Protein AF-A0A9E3RC37-F1 (afdb_monomer)

pLDDT: mean 95.85, std 5.51, range [49.28, 98.44]

Sequence (152 aa):
MSRTPFRRWATAGATLAVIDALWATVLQLLYDRPVLAVWNGVASTAFGAGMLGAGMRGTAIGLAMHVTVAAWWSAVWVFVEGRTPALQRWTATLAGAYRTGAVCGPLIWVAMSCVVVPLMTGRPPAITDRWFIQLAGHALFVGPPIVVGARR

Mean predicted aligned error: 2.97 Å

Structure (mmCIF, N/CA/C/O backbone):
data_AF-A0A9E3RC37-F1
#
_entry.id   AF-A0A9E3RC37-F1
#
loop_
_atom_site.group_PDB
_atom_site.id
_atom_site.type_symbol
_atom_site.label_atom_id
_atom_site.label_alt_id
_atom_site.label_comp_id
_atom_site.label_asym_id
_atom_site.label_entity_id
_atom_site.label_seq_id
_atom_site.pdbx_PDB_ins_code
_atom_site.Cartn_x
_atom_site.Cartn_y
_atom_site.Cartn_z
_atom_site.occupancy
_atom_site.B_iso_or_equiv
_atom_site.auth_seq_id
_atom_site.auth_comp_id
_atom_site.auth_asym_id
_atom_site.auth_atom_id
_atom_site.pdbx_PDB_model_num
ATOM 1 N N . MET A 1 1 ? -14.560 12.636 20.212 1.00 49.28 1 MET A N 1
ATOM 2 C CA . MET A 1 1 ? -15.028 13.392 19.027 1.00 49.28 1 MET A CA 1
ATOM 3 C C . MET A 1 1 ? -14.864 12.505 17.805 1.00 49.28 1 MET A C 1
ATOM 5 O O . MET A 1 1 ? -13.732 12.162 17.492 1.00 49.28 1 MET A O 1
ATOM 9 N N . SER A 1 2 ? -15.949 12.086 17.150 1.00 61.78 2 SER A N 1
ATOM 10 C CA . SER A 1 2 ? -15.860 11.240 15.952 1.00 61.78 2 SER A CA 1
ATOM 11 C C . SER A 1 2 ? -15.215 12.012 14.798 1.00 61.78 2 SER A C 1
ATOM 13 O O . SER A 1 2 ? -15.724 13.062 14.403 1.00 61.78 2 SER A O 1
ATOM 15 N N . ARG A 1 3 ? -14.107 11.510 14.241 1.00 75.19 3 ARG A N 1
ATOM 16 C CA . ARG A 1 3 ? -13.498 12.094 13.032 1.00 75.19 3 ARG A CA 1
ATOM 17 C C . ARG A 1 3 ? -14.471 12.022 11.847 1.00 75.19 3 ARG A C 1
ATOM 19 O O . ARG A 1 3 ? -15.159 11.0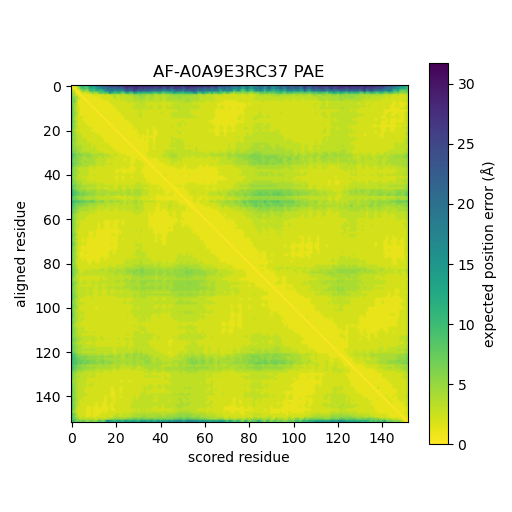16 11.670 1.00 75.19 3 ARG A O 1
ATOM 26 N N . THR A 1 4 ? -14.497 13.058 11.006 1.00 90.00 4 THR A N 1
ATOM 27 C CA . THR A 1 4 ? -15.287 13.043 9.763 1.00 90.00 4 THR A CA 1
ATOM 28 C C . THR A 1 4 ? -14.764 11.964 8.804 1.00 90.00 4 THR A C 1
ATOM 30 O O . THR A 1 4 ? -13.565 11.663 8.827 1.00 90.00 4 THR A O 1
ATOM 33 N N . PRO A 1 5 ? -15.614 11.386 7.930 1.00 92.62 5 PRO A N 1
ATOM 34 C CA . PRO A 1 5 ? -15.180 10.401 6.936 1.00 92.62 5 PRO A CA 1
ATOM 35 C C . PRO A 1 5 ? -13.998 10.887 6.089 1.00 92.62 5 PRO A C 1
ATOM 37 O O . PRO A 1 5 ? -13.054 10.135 5.870 1.00 92.62 5 PRO A O 1
ATOM 40 N N . PHE A 1 6 ? -14.009 12.168 5.711 1.00 94.69 6 PHE A N 1
ATOM 41 C CA . PHE A 1 6 ? -12.925 12.806 4.970 1.00 94.69 6 PHE A CA 1
ATOM 42 C C . PHE A 1 6 ? -11.589 12.759 5.721 1.00 94.69 6 PHE A C 1
ATOM 44 O O . PHE A 1 6 ? -10.586 12.322 5.166 1.00 94.69 6 PHE A O 1
ATOM 51 N N . ARG A 1 7 ? -11.563 13.148 7.005 1.00 95.19 7 ARG A N 1
ATOM 52 C CA . ARG A 1 7 ? -10.325 13.138 7.800 1.00 95.19 7 ARG A CA 1
ATOM 53 C C . ARG A 1 7 ? -9.775 11.721 7.966 1.00 95.19 7 ARG A C 1
ATOM 55 O O . ARG A 1 7 ? -8.568 11.528 7.891 1.00 95.19 7 ARG A O 1
ATOM 62 N N . ARG A 1 8 ? -10.657 10.738 8.168 1.00 96.12 8 ARG A N 1
ATOM 63 C CA . ARG A 1 8 ? -10.287 9.316 8.285 1.00 96.12 8 ARG A CA 1
ATOM 64 C C . ARG A 1 8 ? -9.659 8.803 6.992 1.00 96.12 8 ARG A C 1
ATOM 66 O O . ARG A 1 8 ? -8.599 8.191 7.039 1.00 96.12 8 ARG A O 1
ATOM 73 N N . TRP A 1 9 ? -10.284 9.106 5.855 1.00 97.50 9 TRP A N 1
ATOM 74 C CA . TRP A 1 9 ? -9.767 8.773 4.530 1.00 97.50 9 TRP A CA 1
ATOM 75 C C . TRP A 1 9 ? -8.407 9.421 4.263 1.00 97.50 9 TRP A C 1
ATOM 77 O O . TRP A 1 9 ? -7.469 8.722 3.893 1.00 97.50 9 TRP A O 1
ATOM 87 N N . ALA A 1 10 ? -8.277 10.726 4.513 1.00 97.44 10 ALA A N 1
ATOM 88 C CA . ALA A 1 10 ? -7.039 11.459 4.271 1.00 97.44 10 ALA A CA 1
ATOM 89 C C . ALA A 1 10 ? -5.881 10.936 5.136 1.00 97.44 10 ALA A C 1
ATOM 91 O O . ALA A 1 10 ? -4.783 10.724 4.628 1.00 97.44 10 ALA A O 1
ATOM 92 N N . THR A 1 11 ? -6.121 10.683 6.430 1.00 97.12 11 THR A N 1
ATOM 93 C CA . THR A 1 11 ? -5.102 10.106 7.320 1.00 97.12 11 THR A CA 1
ATOM 94 C C . THR A 1 11 ? -4.713 8.695 6.880 1.00 97.12 11 THR A C 1
ATOM 96 O O . THR A 1 11 ? -3.528 8.433 6.720 1.00 97.12 11 THR A O 1
ATOM 99 N N . ALA A 1 12 ? -5.680 7.810 6.623 1.00 97.31 12 ALA A N 1
ATOM 100 C CA . ALA A 1 12 ? -5.400 6.451 6.156 1.00 97.31 12 ALA A CA 1
ATOM 101 C C . ALA A 1 12 ? -4.622 6.435 4.832 1.00 97.31 12 ALA A C 1
ATOM 103 O O . ALA A 1 12 ? -3.606 5.751 4.733 1.00 97.31 12 ALA A O 1
ATOM 104 N N . GLY A 1 13 ? -5.052 7.240 3.856 1.00 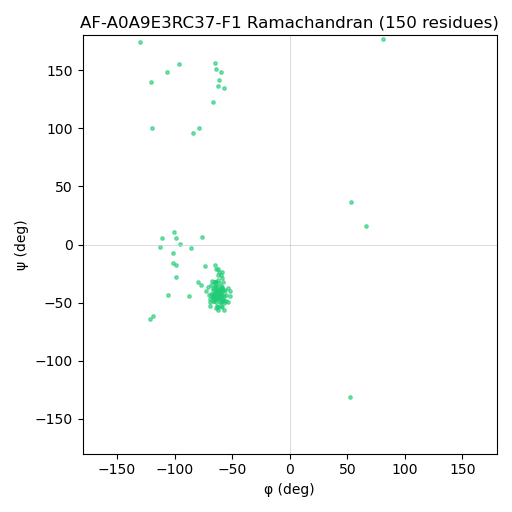97.31 13 GLY A N 1
ATOM 105 C CA . GLY A 1 13 ? -4.417 7.336 2.544 1.00 97.31 13 GLY A CA 1
ATOM 106 C C . GLY A 1 13 ? -2.989 7.858 2.624 1.00 97.31 13 GLY A C 1
ATOM 107 O O . GLY A 1 13 ? -2.094 7.254 2.042 1.00 97.31 13 GLY A O 1
ATOM 108 N N . ALA A 1 14 ? -2.753 8.931 3.386 1.00 97.69 14 ALA A N 1
ATOM 109 C CA . ALA A 1 14 ? -1.414 9.487 3.561 1.00 97.69 14 ALA A CA 1
ATOM 110 C C . ALA A 1 14 ? -0.481 8.515 4.300 1.00 97.69 14 ALA A C 1
ATOM 112 O O . ALA A 1 14 ? 0.648 8.293 3.865 1.00 97.69 14 ALA A O 1
ATOM 113 N N . THR A 1 15 ? -0.952 7.905 5.393 1.00 97.25 15 THR A N 1
ATOM 114 C CA . THR A 1 15 ? -0.154 6.945 6.167 1.00 97.25 15 THR A CA 1
ATOM 115 C C . THR A 1 15 ? 0.177 5.703 5.341 1.00 97.25 15 THR A C 1
ATOM 117 O O . THR A 1 15 ? 1.332 5.284 5.334 1.00 97.25 15 THR A O 1
ATOM 120 N N . LEU A 1 16 ? -0.791 5.156 4.597 1.00 98.00 16 LEU A N 1
ATOM 121 C CA . LEU A 1 16 ? -0.545 4.055 3.668 1.00 98.00 16 LEU A CA 1
ATOM 122 C C . LEU A 1 16 ? 0.477 4.445 2.598 1.00 98.00 16 LEU A C 1
ATOM 124 O O . LEU A 1 16 ? 1.459 3.733 2.417 1.00 98.00 16 LEU A O 1
ATOM 128 N N . ALA A 1 17 ? 0.252 5.563 1.898 1.00 97.81 17 ALA A N 1
ATOM 129 C CA . ALA A 1 17 ? 1.097 5.971 0.782 1.00 97.81 17 ALA A CA 1
ATOM 130 C C . ALA A 1 17 ? 2.569 6.065 1.202 1.00 97.81 17 ALA A C 1
ATOM 132 O O . ALA A 1 17 ? 3.435 5.562 0.492 1.00 97.81 17 ALA A O 1
ATOM 133 N N . VAL A 1 18 ? 2.839 6.648 2.375 1.00 98.12 18 VAL A N 1
ATOM 134 C CA . VAL A 1 18 ? 4.197 6.775 2.919 1.00 98.12 18 VAL A CA 1
ATOM 135 C C . VAL A 1 18 ? 4.771 5.421 3.329 1.00 98.12 18 VAL A C 1
ATOM 137 O O . VAL A 1 18 ? 5.871 5.081 2.899 1.00 98.12 18 VAL A O 1
ATOM 140 N N . ILE A 1 19 ? 4.058 4.643 4.148 1.00 98.00 19 ILE A N 1
ATOM 141 C CA . ILE A 1 19 ? 4.599 3.391 4.700 1.00 98.00 19 ILE A CA 1
ATOM 142 C C . ILE A 1 19 ? 4.846 2.364 3.591 1.00 98.00 19 ILE A C 1
ATOM 144 O O . ILE A 1 19 ? 5.922 1.769 3.550 1.00 98.00 19 ILE A O 1
ATOM 148 N N . ASP A 1 20 ? 3.906 2.202 2.662 1.00 97.31 20 ASP A N 1
ATOM 149 C CA . ASP A 1 20 ? 4.053 1.258 1.554 1.00 97.31 20 ASP A CA 1
ATOM 150 C C . ASP A 1 20 ? 5.144 1.711 0.571 1.00 97.31 20 ASP A C 1
ATOM 152 O O . ASP A 1 20 ? 5.930 0.903 0.079 1.00 97.31 20 ASP A O 1
ATOM 156 N N . ALA A 1 21 ? 5.293 3.025 0.355 1.00 96.94 21 ALA A N 1
ATOM 157 C CA . ALA A 1 21 ? 6.382 3.534 -0.474 1.00 96.94 21 ALA A CA 1
ATOM 158 C C . ALA A 1 21 ? 7.764 3.300 0.140 1.00 96.94 21 ALA A C 1
ATOM 160 O O . ALA A 1 21 ? 8.714 2.957 -0.574 1.00 96.94 21 ALA A O 1
ATOM 161 N N . LEU A 1 22 ? 7.881 3.456 1.459 1.00 97.75 22 LEU A N 1
ATOM 162 C CA . LEU A 1 22 ? 9.101 3.127 2.186 1.00 97.75 22 LEU A CA 1
ATOM 163 C C . LEU A 1 22 ? 9.381 1.628 2.125 1.00 97.75 22 LEU A C 1
ATOM 165 O O . LEU A 1 22 ? 10.503 1.250 1.801 1.00 97.75 22 LEU A O 1
ATOM 169 N N . TRP A 1 23 ? 8.376 0.780 2.352 1.00 96.94 23 TRP A N 1
ATOM 170 C CA . TRP A 1 23 ? 8.511 -0.671 2.226 1.00 96.94 23 TRP A CA 1
ATOM 171 C C . TRP A 1 23 ? 8.994 -1.081 0.829 1.00 96.94 23 TRP A C 1
ATOM 173 O O . TRP A 1 23 ? 9.994 -1.787 0.704 1.00 96.94 23 TRP A O 1
ATOM 183 N N . ALA A 1 24 ? 8.352 -0.581 -0.229 1.00 95.62 24 ALA A N 1
ATOM 184 C CA . ALA A 1 24 ? 8.736 -0.863 -1.608 1.00 95.62 24 ALA A CA 1
ATOM 185 C C . ALA A 1 24 ? 10.167 -0.396 -1.924 1.00 95.62 24 ALA A C 1
ATOM 187 O O . ALA A 1 24 ? 10.913 -1.099 -2.609 1.00 95.62 24 ALA A O 1
ATOM 188 N N . THR A 1 25 ? 10.566 0.763 -1.396 1.00 95.94 25 THR A N 1
ATOM 189 C CA . THR A 1 25 ? 11.915 1.320 -1.565 1.00 95.94 25 THR A CA 1
ATOM 190 C C . THR A 1 25 ? 12.965 0.497 -0.824 1.00 95.94 25 THR A C 1
ATOM 192 O O . THR A 1 25 ? 13.965 0.108 -1.423 1.00 95.94 25 THR A O 1
ATOM 195 N N . VAL A 1 26 ? 12.730 0.184 0.452 1.00 96.88 26 VAL A N 1
ATOM 196 C CA . VAL A 1 26 ? 13.623 -0.654 1.265 1.00 96.88 26 VAL A CA 1
ATOM 197 C C . VAL A 1 26 ? 13.785 -2.021 0.622 1.00 96.88 26 VAL A C 1
ATOM 199 O O . VAL A 1 26 ? 14.906 -2.504 0.494 1.00 96.88 26 VAL A O 1
ATOM 202 N N . LEU A 1 27 ? 12.698 -2.619 0.133 1.00 95.50 27 LEU A N 1
ATOM 203 C CA . LEU A 1 27 ? 12.778 -3.902 -0.545 1.00 95.50 27 LEU A CA 1
ATOM 204 C C . LEU A 1 27 ? 13.659 -3.825 -1.799 1.00 95.50 27 LEU A C 1
ATOM 206 O O . LEU A 1 27 ? 14.437 -4.735 -2.037 1.00 95.50 27 LEU A O 1
ATOM 210 N N . GLN A 1 28 ? 13.604 -2.749 -2.590 1.00 95.94 28 GLN A N 1
ATOM 211 C CA . GLN A 1 28 ? 14.524 -2.604 -3.728 1.00 95.94 28 GLN A CA 1
ATOM 212 C C . GLN A 1 28 ? 15.988 -2.597 -3.296 1.00 95.94 28 GLN A C 1
ATOM 214 O O . GLN A 1 28 ? 16.795 -3.266 -3.939 1.00 95.94 28 GLN A O 1
ATOM 219 N N . LEU A 1 29 ? 16.305 -1.898 -2.205 1.00 96.75 29 LEU A N 1
ATOM 220 C CA . LEU A 1 29 ? 17.656 -1.860 -1.649 1.00 96.75 29 LEU A CA 1
ATOM 221 C C . LEU A 1 29 ? 18.106 -3.243 -1.162 1.00 96.75 29 LEU A C 1
ATOM 223 O O . LEU A 1 29 ? 19.220 -3.646 -1.461 1.00 96.75 29 LEU A O 1
ATOM 227 N N . LEU A 1 30 ? 17.229 -4.005 -0.498 1.00 96.44 30 LEU A N 1
ATOM 228 C CA . LEU A 1 30 ? 17.527 -5.374 -0.046 1.00 96.44 30 LEU A CA 1
ATOM 229 C C . LEU A 1 30 ? 17.780 -6.366 -1.194 1.00 96.44 30 LEU A C 1
ATOM 231 O O . LEU A 1 30 ? 18.375 -7.414 -0.972 1.00 96.44 30 LEU A O 1
ATOM 235 N N . TYR A 1 31 ? 17.304 -6.059 -2.401 1.00 95.25 31 TYR A N 1
ATOM 236 C CA . TYR A 1 31 ? 17.532 -6.856 -3.610 1.00 95.25 31 TYR A CA 1
ATOM 237 C C . TYR A 1 31 ? 18.642 -6.281 -4.508 1.00 95.25 31 TYR A C 1
ATOM 239 O O . TYR A 1 31 ? 18.742 -6.702 -5.663 1.00 95.25 31 TYR A O 1
ATOM 247 N N . ASP A 1 32 ? 19.409 -5.293 -4.033 1.00 96.50 32 ASP A N 1
ATOM 248 C CA . ASP A 1 32 ? 20.444 -4.582 -4.799 1.00 96.50 32 ASP A CA 1
ATOM 249 C C . ASP A 1 32 ? 19.928 -4.014 -6.135 1.00 96.50 32 ASP A C 1
ATOM 251 O O . ASP A 1 32 ? 20.609 -4.011 -7.164 1.00 96.50 32 ASP A O 1
ATOM 255 N N . ARG A 1 33 ? 18.676 -3.534 -6.146 1.00 94.56 33 ARG A N 1
ATOM 256 C CA . ARG A 1 33 ? 18.033 -2.948 -7.332 1.00 94.56 33 ARG A CA 1
ATOM 257 C C . ARG A 1 33 ? 17.926 -1.431 -7.216 1.00 94.56 33 ARG A C 1
ATOM 259 O O . ARG A 1 33 ? 17.664 -0.912 -6.131 1.00 94.56 33 ARG A O 1
ATOM 266 N N . PRO A 1 34 ? 17.996 -0.696 -8.342 1.00 95.75 34 PRO A N 1
ATOM 267 C CA . PRO A 1 34 ? 17.759 0.741 -8.331 1.00 95.75 34 PRO A CA 1
ATOM 268 C C . PRO A 1 34 ? 16.380 1.088 -7.754 1.00 95.75 34 PRO A C 1
ATOM 270 O O . PRO A 1 34 ? 15.361 0.506 -8.145 1.00 95.75 34 PRO A O 1
ATOM 273 N N . VAL A 1 35 ? 16.330 2.087 -6.870 1.00 95.12 35 VAL A N 1
ATOM 274 C CA . VAL A 1 35 ? 15.073 2.572 -6.272 1.00 95.12 35 VAL A CA 1
ATOM 275 C C . VAL A 1 35 ? 14.122 3.099 -7.345 1.00 95.12 35 VAL A C 1
ATOM 277 O O . VAL A 1 35 ? 12.942 2.775 -7.339 1.00 95.12 35 VAL A O 1
ATOM 280 N N . LEU A 1 36 ? 14.624 3.837 -8.338 1.00 95.88 36 LEU A N 1
ATOM 281 C CA . LEU A 1 36 ? 13.786 4.354 -9.429 1.00 95.88 36 LEU A CA 1
ATOM 282 C C . LEU A 1 36 ? 13.091 3.234 -10.221 1.00 95.88 36 LEU A C 1
ATOM 284 O O . LEU A 1 36 ? 12.014 3.444 -10.774 1.00 95.88 36 LEU A O 1
ATOM 288 N N . ALA A 1 37 ? 13.66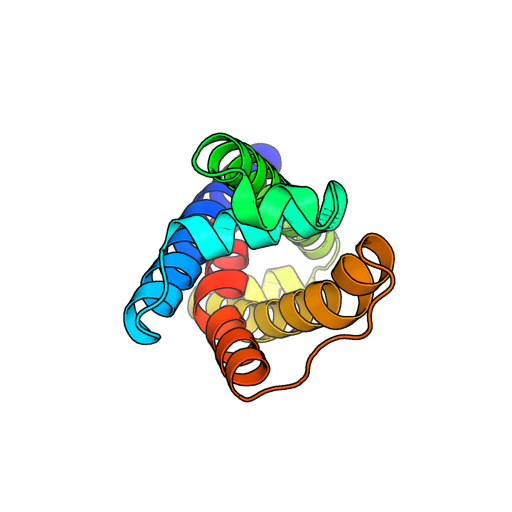5 2.025 -10.245 1.00 95.38 37 ALA A N 1
ATOM 289 C CA . ALA A 1 37 ? 13.108 0.912 -11.004 1.00 95.38 37 ALA A CA 1
ATOM 290 C C . ALA A 1 37 ? 11.744 0.447 -10.467 1.00 95.38 37 ALA A C 1
ATOM 292 O O . ALA A 1 37 ? 10.910 0.032 -11.271 1.00 95.38 37 ALA A O 1
ATOM 293 N N . VAL A 1 38 ? 11.471 0.538 -9.152 1.00 96.50 38 VAL A N 1
ATOM 294 C CA . VAL A 1 38 ? 10.133 0.172 -8.643 1.00 96.50 38 VAL A CA 1
ATOM 295 C C . VAL A 1 38 ? 9.082 1.169 -9.114 1.00 96.50 38 VAL A C 1
ATOM 297 O O . VAL A 1 38 ? 8.028 0.765 -9.595 1.00 96.50 38 VAL A O 1
ATOM 300 N N . TRP A 1 39 ? 9.400 2.460 -9.081 1.00 98.00 39 TRP A N 1
ATOM 301 C CA . TRP A 1 39 ? 8.468 3.522 -9.449 1.00 98.00 39 TRP A CA 1
ATOM 302 C C . TRP A 1 39 ? 8.216 3.585 -10.953 1.00 98.00 39 TRP A C 1
ATOM 304 O O . TRP A 1 39 ? 7.071 3.691 -11.388 1.00 98.00 39 TRP A O 1
ATOM 314 N N . ASN A 1 40 ? 9.261 3.399 -11.756 1.00 97.81 40 ASN A N 1
ATOM 315 C CA . ASN A 1 40 ? 9.133 3.205 -13.198 1.00 97.81 40 ASN A CA 1
ATOM 316 C C . ASN A 1 40 ? 8.299 1.959 -13.533 1.00 97.81 40 ASN A C 1
ATOM 318 O O . ASN A 1 40 ? 7.483 1.985 -14.454 1.00 97.81 40 ASN A O 1
ATOM 322 N N . GLY A 1 41 ? 8.463 0.885 -12.754 1.00 96.50 41 GLY A N 1
ATOM 323 C CA . GLY A 1 41 ? 7.628 -0.312 -12.826 1.00 96.50 41 GLY A CA 1
ATOM 324 C C . GLY A 1 41 ? 6.153 -0.005 -12.576 1.00 96.50 41 GLY A C 1
ATOM 325 O O . GLY A 1 41 ? 5.314 -0.383 -13.392 1.00 96.50 41 GLY A O 1
ATOM 326 N N . VAL A 1 42 ? 5.833 0.744 -11.516 1.00 97.25 42 VAL A N 1
ATOM 327 C CA . VAL A 1 42 ? 4.457 1.187 -11.226 1.00 97.25 42 VAL A CA 1
ATOM 328 C C . VAL A 1 42 ? 3.894 2.001 -12.391 1.00 97.25 42 VAL A C 1
ATOM 330 O O . VAL A 1 42 ? 2.815 1.680 -12.884 1.00 97.25 42 VAL A O 1
ATOM 333 N N . ALA A 1 43 ? 4.636 2.986 -12.901 1.00 98.00 43 ALA A N 1
ATOM 334 C CA . ALA A 1 43 ? 4.206 3.777 -14.056 1.00 98.00 43 ALA A CA 1
ATOM 335 C C . ALA A 1 43 ? 3.959 2.913 -15.305 1.00 98.00 43 ALA A C 1
ATOM 337 O O . ALA A 1 43 ? 3.006 3.141 -16.050 1.00 98.00 43 ALA A O 1
ATOM 338 N N . SER A 1 44 ? 4.773 1.875 -15.516 1.00 97.56 44 SER A N 1
ATOM 339 C CA . SER A 1 44 ? 4.623 0.980 -16.668 1.00 97.56 44 SER A CA 1
ATOM 340 C C . SER A 1 44 ? 3.328 0.170 -16.668 1.00 97.56 44 SER A C 1
ATOM 342 O O . SER A 1 44 ? 2.923 -0.307 -17.726 1.00 97.56 44 SER A O 1
ATOM 344 N N . THR A 1 45 ? 2.651 0.047 -15.519 1.00 96.12 45 THR A N 1
ATOM 345 C CA . THR A 1 45 ? 1.386 -0.694 -15.435 1.00 96.12 45 THR A CA 1
ATOM 346 C C . THR A 1 45 ? 0.276 -0.040 -16.253 1.00 96.12 45 THR A C 1
ATOM 348 O O . THR A 1 45 ? -0.427 -0.747 -16.961 1.00 96.12 45 THR A O 1
ATOM 351 N N . ALA A 1 46 ? 0.152 1.291 -16.205 1.00 95.31 46 ALA A N 1
ATOM 352 C CA . ALA A 1 46 ? -0.887 2.034 -16.925 1.00 95.31 46 ALA A CA 1
ATOM 353 C C . ALA A 1 46 ? -0.394 2.639 -18.249 1.00 95.31 46 ALA A C 1
ATOM 355 O O . ALA A 1 46 ? -1.182 2.834 -19.168 1.00 95.31 46 ALA A O 1
ATOM 356 N N . PHE A 1 47 ? 0.904 2.942 -18.354 1.00 96.12 47 PHE A N 1
ATOM 357 C CA . PHE A 1 47 ? 1.476 3.660 -19.502 1.00 96.12 47 PHE A CA 1
ATOM 358 C C . PHE A 1 47 ? 2.385 2.789 -20.385 1.00 96.12 47 PHE A C 1
ATOM 360 O O . PHE A 1 47 ? 3.003 3.286 -21.327 1.00 96.12 47 PHE A O 1
ATOM 367 N N . GLY A 1 48 ? 2.473 1.490 -20.096 1.00 95.25 48 GLY A N 1
ATOM 368 C CA . GLY A 1 48 ? 3.213 0.518 -20.894 1.00 95.25 48 GLY A CA 1
ATOM 369 C C . GLY A 1 48 ? 4.722 0.480 -20.632 1.00 95.25 48 GLY A C 1
ATOM 370 O O . GLY A 1 48 ? 5.296 1.254 -19.862 1.00 95.25 48 GLY A O 1
ATOM 371 N N . ALA A 1 49 ? 5.393 -0.458 -21.308 1.00 94.81 49 ALA A N 1
ATOM 372 C CA . ALA A 1 49 ? 6.789 -0.820 -21.046 1.00 94.81 49 ALA A CA 1
ATOM 373 C C . ALA A 1 49 ? 7.800 0.324 -21.261 1.00 94.81 49 ALA A C 1
ATOM 375 O O . ALA A 1 49 ? 8.876 0.297 -20.666 1.00 94.81 49 ALA A O 1
ATOM 376 N N . GLY A 1 50 ? 7.450 1.353 -22.043 1.00 95.06 50 GLY A N 1
ATOM 377 C CA . GLY A 1 50 ? 8.294 2.537 -22.240 1.00 95.06 50 GLY A CA 1
ATOM 378 C C . GLY A 1 50 ? 8.626 3.283 -20.940 1.00 95.06 50 GLY A C 1
ATOM 379 O O . GLY A 1 50 ? 9.667 3.929 -20.855 1.00 95.06 50 GLY A O 1
ATOM 380 N N . MET A 1 51 ? 7.803 3.143 -19.893 1.00 96.94 51 MET A N 1
ATOM 381 C CA . MET A 1 51 ? 8.074 3.767 -18.592 1.00 96.94 51 MET A CA 1
ATOM 382 C C . MET A 1 51 ? 9.200 3.103 -17.797 1.00 96.94 51 MET A C 1
ATOM 384 O O . MET A 1 51 ? 9.760 3.752 -16.916 1.00 96.94 51 MET A O 1
ATOM 388 N N . LEU A 1 52 ? 9.586 1.860 -18.110 1.00 95.56 52 LEU A N 1
ATOM 389 C CA . LEU A 1 52 ? 10.633 1.139 -17.371 1.00 95.56 52 LEU A CA 1
ATOM 390 C C . LEU A 1 52 ? 11.983 1.879 -17.414 1.00 95.56 52 LEU A C 1
ATOM 392 O O . LEU A 1 52 ? 12.702 1.919 -16.415 1.00 95.56 52 LEU A O 1
ATOM 396 N N . GLY A 1 53 ? 12.283 2.528 -18.543 1.00 95.12 53 GLY A N 1
ATOM 397 C CA . GLY A 1 53 ? 13.485 3.340 -18.755 1.00 95.12 53 GLY A CA 1
ATOM 398 C C . GLY A 1 53 ? 13.280 4.850 -18.594 1.00 95.12 53 GLY A C 1
ATOM 399 O O . GLY A 1 53 ? 14.205 5.611 -18.853 1.00 95.12 53 GLY A O 1
ATOM 400 N N . ALA A 1 54 ? 12.103 5.319 -18.166 1.00 94.88 54 ALA A N 1
ATOM 401 C CA . ALA A 1 54 ? 11.754 6.747 -18.180 1.00 94.88 54 ALA A CA 1
ATOM 402 C C . ALA A 1 54 ? 12.415 7.593 -17.068 1.00 94.88 54 ALA A C 1
ATOM 404 O O . ALA A 1 54 ? 12.083 8.772 -16.906 1.00 94.88 54 ALA A O 1
ATOM 405 N N . GLY A 1 55 ? 13.330 7.007 -16.288 1.00 95.62 55 GLY A N 1
ATOM 406 C CA . GLY A 1 55 ? 14.091 7.698 -15.245 1.00 95.62 55 GLY A CA 1
ATOM 407 C C . GLY A 1 55 ? 13.199 8.460 -14.260 1.00 95.62 55 GLY A C 1
ATOM 408 O O . GLY A 1 55 ? 12.209 7.933 -13.759 1.00 95.62 55 GLY A O 1
ATOM 409 N N . MET A 1 56 ? 13.527 9.727 -14.003 1.00 96.81 56 MET A N 1
ATOM 410 C CA . MET A 1 56 ? 12.799 10.550 -13.030 1.00 96.81 56 MET A CA 1
ATOM 411 C C . MET A 1 56 ? 11.339 10.818 -13.428 1.00 96.81 56 MET A C 1
ATOM 413 O O . MET A 1 56 ? 10.467 10.894 -12.564 1.00 96.81 56 MET A O 1
ATOM 417 N N . ARG A 1 57 ? 11.044 10.915 -14.733 1.00 96.31 57 ARG A N 1
ATOM 418 C CA . ARG A 1 57 ? 9.671 11.122 -15.218 1.00 96.31 57 ARG A CA 1
ATOM 419 C C . ARG A 1 57 ? 8.790 9.918 -14.894 1.00 96.31 57 ARG A C 1
ATOM 421 O O . ARG A 1 57 ? 7.690 10.096 -14.377 1.00 96.31 57 ARG A O 1
ATOM 428 N N . GLY A 1 58 ? 9.288 8.711 -15.168 1.00 97.50 58 GLY A N 1
ATOM 429 C CA . GLY A 1 58 ? 8.606 7.471 -14.791 1.00 97.50 58 GLY A CA 1
ATOM 430 C C . GLY A 1 58 ? 8.400 7.387 -13.280 1.00 97.50 58 GLY A C 1
ATOM 431 O O . GLY A 1 58 ? 7.313 7.048 -12.824 1.00 97.50 58 GLY A O 1
ATOM 432 N N . THR A 1 59 ? 9.399 7.806 -12.504 1.00 97.44 59 THR A N 1
ATOM 433 C CA . THR A 1 59 ? 9.333 7.786 -11.041 1.00 97.44 59 THR A CA 1
ATOM 434 C C . THR A 1 59 ? 8.266 8.730 -10.491 1.00 97.44 59 THR A C 1
ATOM 436 O O . THR A 1 59 ? 7.467 8.316 -9.655 1.00 97.44 59 THR A O 1
ATOM 439 N N . ALA A 1 60 ? 8.190 9.967 -10.988 1.00 97.88 60 ALA A N 1
ATOM 440 C CA . ALA A 1 60 ? 7.169 10.927 -10.567 1.00 97.88 60 ALA A CA 1
ATOM 441 C C . ALA A 1 60 ? 5.746 10.433 -10.884 1.00 97.88 60 ALA A C 1
ATOM 443 O O . ALA A 1 60 ? 4.860 10.505 -10.032 1.00 97.88 60 ALA A O 1
ATOM 444 N N . ILE A 1 61 ? 5.539 9.875 -12.083 1.00 98.25 61 ILE A N 1
ATOM 445 C CA . ILE A 1 61 ? 4.254 9.282 -12.482 1.00 98.25 61 ILE A CA 1
ATOM 446 C C . ILE A 1 61 ? 3.921 8.079 -11.592 1.00 98.25 61 ILE A C 1
ATOM 448 O O . ILE A 1 61 ? 2.803 7.977 -11.092 1.00 98.25 61 ILE A O 1
ATOM 452 N N . GLY A 1 62 ? 4.890 7.195 -11.352 1.00 98.06 62 GLY A N 1
ATOM 453 C CA . GLY A 1 62 ? 4.720 6.019 -10.505 1.00 98.06 62 GLY A CA 1
ATOM 454 C C . GLY A 1 62 ? 4.338 6.379 -9.072 1.00 98.06 62 GLY A C 1
ATOM 455 O O . GLY A 1 62 ? 3.414 5.789 -8.520 1.00 98.06 62 GLY A O 1
ATOM 456 N N . LEU A 1 63 ? 4.981 7.393 -8.489 1.00 97.94 63 LEU A N 1
ATOM 457 C CA . LEU A 1 63 ? 4.634 7.911 -7.163 1.00 97.94 63 LEU A CA 1
ATOM 458 C C . LEU A 1 63 ? 3.228 8.527 -7.134 1.00 97.94 63 LEU A C 1
ATOM 460 O O . LEU A 1 63 ? 2.465 8.265 -6.207 1.00 97.94 63 LEU A O 1
ATOM 464 N N . ALA A 1 64 ? 2.843 9.300 -8.153 1.00 98.31 64 ALA A N 1
ATOM 465 C CA . ALA A 1 64 ? 1.494 9.863 -8.242 1.00 98.31 64 ALA A CA 1
ATOM 466 C C . ALA A 1 64 ? 0.415 8.766 -8.339 1.00 98.31 64 ALA A C 1
ATOM 468 O O . ALA A 1 64 ? -0.613 8.823 -7.654 1.00 98.31 64 ALA A O 1
ATOM 469 N N . MET A 1 65 ? 0.669 7.734 -9.148 1.00 98.00 65 MET A N 1
ATOM 470 C CA . MET A 1 65 ? -0.187 6.549 -9.234 1.00 98.00 65 MET A CA 1
ATOM 471 C C . MET A 1 65 ? -0.267 5.819 -7.893 1.00 98.00 65 MET A C 1
ATOM 473 O O . MET A 1 65 ? -1.362 5.473 -7.457 1.00 98.00 65 MET A O 1
ATOM 477 N N . HIS A 1 66 ? 0.866 5.639 -7.211 1.00 97.81 66 HIS A N 1
ATOM 478 C CA . HIS A 1 66 ? 0.930 5.002 -5.895 1.00 97.81 66 HIS A CA 1
ATOM 479 C C . HIS A 1 66 ? 0.055 5.718 -4.865 1.00 97.81 66 HIS A C 1
ATOM 481 O O . HIS A 1 66 ? -0.773 5.090 -4.207 1.00 97.81 66 HIS A O 1
ATOM 487 N N . VAL A 1 67 ? 0.159 7.048 -4.783 1.00 98.31 67 VAL A N 1
ATOM 488 C CA . VAL A 1 67 ? -0.685 7.859 -3.891 1.00 98.31 67 VAL A CA 1
ATOM 489 C C . VAL A 1 67 ? -2.167 7.711 -4.245 1.00 98.31 67 VAL A C 1
ATOM 491 O O . VAL A 1 67 ? -3.005 7.608 -3.351 1.00 98.31 67 VAL A O 1
ATOM 494 N N . THR A 1 68 ? -2.503 7.643 -5.534 1.00 98.12 68 THR A N 1
ATOM 495 C CA . THR A 1 68 ? -3.890 7.468 -5.991 1.00 98.12 68 THR A CA 1
ATOM 496 C C . THR A 1 68 ? -4.444 6.096 -5.603 1.00 98.12 68 THR A C 1
ATOM 498 O O . THR A 1 68 ? -5.555 6.006 -5.083 1.00 98.12 68 THR A O 1
ATOM 501 N N . VAL A 1 69 ? -3.664 5.028 -5.783 1.00 97.88 69 VAL A N 1
ATOM 502 C CA . VAL A 1 69 ? -4.038 3.668 -5.362 1.00 97.88 69 VAL A CA 1
ATOM 503 C C . VAL A 1 69 ? -4.196 3.597 -3.840 1.00 97.88 69 VAL A C 1
ATOM 505 O O . VAL A 1 69 ? -5.176 3.034 -3.348 1.00 97.88 69 VAL A O 1
ATOM 508 N N . ALA A 1 70 ? -3.294 4.228 -3.084 1.00 98.12 70 ALA A N 1
ATOM 509 C CA . ALA A 1 70 ? -3.382 4.295 -1.629 1.00 98.12 70 ALA A CA 1
ATOM 510 C C . ALA A 1 70 ? -4.642 5.037 -1.147 1.00 98.12 70 ALA A C 1
ATOM 512 O O . ALA A 1 70 ? -5.354 4.576 -0.245 1.00 98.12 70 ALA A O 1
ATOM 513 N N . ALA A 1 71 ? -4.957 6.167 -1.780 1.00 98.19 71 ALA A N 1
ATOM 514 C CA . ALA A 1 71 ? -6.176 6.920 -1.521 1.00 98.19 71 ALA A CA 1
ATOM 515 C C . ALA A 1 71 ? -7.435 6.109 -1.873 1.00 98.19 71 ALA A C 1
ATOM 517 O O . ALA A 1 71 ? -8.403 6.131 -1.108 1.00 98.19 71 ALA A O 1
ATOM 518 N N . TRP A 1 72 ? -7.421 5.361 -2.981 1.00 98.44 72 TRP A N 1
ATOM 519 C CA . TRP A 1 72 ? -8.531 4.504 -3.401 1.00 98.44 72 TRP A CA 1
ATOM 520 C C . TRP A 1 72 ? -8.819 3.393 -2.387 1.00 98.44 72 TRP A C 1
ATOM 522 O O . TRP A 1 72 ? -9.938 3.297 -1.883 1.00 98.44 72 TRP A O 1
ATOM 532 N N . TRP A 1 73 ? -7.816 2.597 -2.010 1.00 98.44 73 TRP A N 1
ATOM 533 C CA . TRP A 1 73 ? -8.009 1.510 -1.041 1.00 98.44 73 TRP A CA 1
ATOM 534 C C . TRP A 1 73 ? -8.406 2.017 0.346 1.00 98.44 73 TRP A C 1
ATOM 536 O O . TRP A 1 73 ? -9.219 1.392 1.030 1.00 98.44 73 TRP A O 1
ATOM 546 N N . SER A 1 74 ? -7.922 3.197 0.732 1.00 98.31 74 SER A N 1
ATOM 547 C CA . SER A 1 74 ? -8.363 3.860 1.960 1.00 98.31 74 SER A CA 1
ATOM 548 C C . SER A 1 74 ? -9.829 4.298 1.888 1.00 98.31 74 SER A C 1
ATOM 550 O O . SER A 1 74 ? -10.553 4.192 2.879 1.00 98.31 74 SER A O 1
ATOM 552 N N . ALA A 1 75 ? -10.300 4.760 0.724 1.00 98.31 75 ALA A N 1
ATOM 553 C CA . ALA A 1 75 ? -11.705 5.109 0.522 1.00 98.31 75 ALA A CA 1
ATOM 554 C C . ALA A 1 75 ? -12.601 3.867 0.591 1.00 98.31 75 ALA A C 1
ATOM 556 O O . ALA A 1 75 ? -13.615 3.890 1.291 1.00 98.31 75 ALA A O 1
ATOM 557 N N . VAL A 1 76 ? -12.190 2.772 -0.062 1.00 98.31 76 VAL A N 1
ATOM 558 C CA . VAL A 1 76 ? -12.872 1.471 0.013 1.00 98.31 76 VAL A CA 1
ATOM 559 C C . VAL A 1 76 ? -12.999 1.024 1.468 1.00 98.31 76 VAL A C 1
ATOM 561 O O . VAL A 1 76 ? -14.101 0.710 1.915 1.00 98.31 76 VAL A O 1
ATOM 564 N N . TRP A 1 77 ? -11.911 1.073 2.242 1.00 97.75 77 TRP A N 1
ATOM 565 C CA . TRP A 1 77 ? -11.940 0.708 3.658 1.00 97.75 77 TRP A CA 1
ATOM 566 C C . TRP A 1 77 ? -12.927 1.561 4.468 1.00 97.75 77 TRP A C 1
ATOM 568 O O . TRP A 1 77 ? -13.820 1.020 5.124 1.00 97.75 77 TRP A O 1
ATOM 578 N N . VAL A 1 78 ? -12.816 2.893 4.394 1.00 97.31 78 VAL A N 1
ATOM 579 C CA . VAL A 1 78 ? -13.695 3.814 5.139 1.00 97.31 78 VAL A CA 1
ATOM 580 C C . VAL A 1 78 ? -15.166 3.609 4.763 1.00 97.31 78 VAL A C 1
ATOM 582 O O . VAL A 1 78 ? -16.037 3.659 5.637 1.00 97.31 78 VAL A O 1
ATOM 585 N N . PHE A 1 79 ? -15.451 3.353 3.485 1.00 97.44 79 PHE A N 1
ATOM 586 C CA . PHE A 1 79 ? -16.794 3.074 2.983 1.00 97.44 79 PHE A CA 1
ATOM 587 C C . PHE A 1 79 ? -17.360 1.760 3.540 1.00 97.44 79 PHE A C 1
ATOM 589 O O . PHE A 1 79 ? -18.493 1.746 4.033 1.00 97.44 79 PHE A O 1
ATOM 596 N N . VAL A 1 80 ? -16.580 0.676 3.475 1.00 97.12 80 VAL A N 1
ATOM 597 C CA . VAL A 1 80 ? -16.991 -0.673 3.895 1.00 97.12 80 VAL A CA 1
ATOM 598 C C . VAL A 1 80 ? -17.152 -0.747 5.414 1.00 97.12 80 VAL A C 1
ATOM 600 O O . VAL A 1 80 ? -18.191 -1.191 5.905 1.00 97.12 80 VA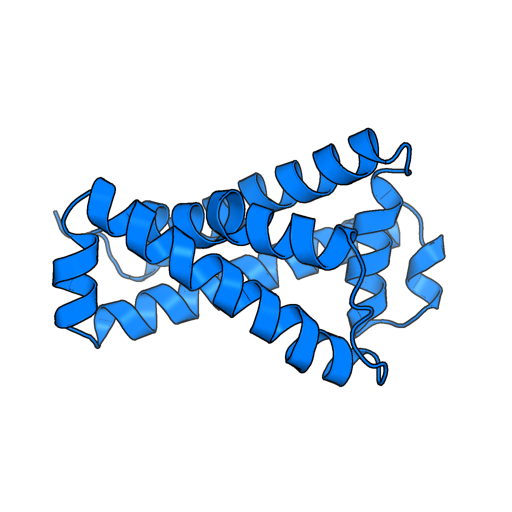L A O 1
ATOM 603 N N . GLU A 1 81 ? -16.187 -0.238 6.180 1.00 96.81 81 GLU A N 1
ATOM 604 C CA . GLU A 1 81 ? -16.285 -0.162 7.641 1.00 96.81 81 GLU A CA 1
ATOM 605 C C . GLU A 1 81 ? -17.437 0.760 8.074 1.00 96.81 81 GLU A C 1
ATOM 607 O O . GLU A 1 81 ? -18.157 0.468 9.029 1.00 96.81 81 GLU A O 1
ATOM 612 N N . GLY A 1 82 ? -17.679 1.859 7.350 1.00 95.00 82 GLY A N 1
ATOM 613 C CA . GLY A 1 82 ? -18.807 2.760 7.595 1.00 95.00 82 GLY A CA 1
ATOM 614 C C . GLY A 1 82 ? -20.175 2.077 7.504 1.00 95.00 82 GLY A C 1
ATOM 615 O O . GLY A 1 82 ? -21.092 2.478 8.218 1.00 95.00 82 GLY A O 1
ATOM 616 N N . ARG A 1 83 ? -20.291 1.023 6.689 1.00 96.25 83 ARG A N 1
ATOM 617 C CA . ARG A 1 83 ? -21.532 0.269 6.440 1.00 96.25 83 ARG A CA 1
ATOM 618 C C . ARG A 1 83 ? -21.634 -1.053 7.192 1.00 96.25 83 ARG A C 1
ATOM 620 O O . ARG A 1 83 ? -22.693 -1.668 7.171 1.00 96.25 83 ARG A O 1
ATOM 627 N N . THR A 1 84 ? -20.568 -1.485 7.863 1.00 96.88 84 THR A N 1
ATOM 628 C CA . THR A 1 84 ? -20.499 -2.827 8.453 1.00 96.88 84 THR A CA 1
ATOM 629 C C . THR A 1 84 ? -20.308 -2.750 9.970 1.00 96.88 84 THR A C 1
ATOM 631 O O . THR A 1 84 ? -19.177 -2.581 10.434 1.00 96.88 84 THR A O 1
ATOM 634 N N . PRO A 1 85 ? -21.372 -2.925 10.780 1.00 95.75 85 PRO A N 1
ATOM 635 C CA . PRO A 1 85 ? -21.276 -2.861 12.241 1.00 95.75 85 PRO A CA 1
ATOM 636 C C . PRO A 1 85 ? -20.286 -3.867 12.842 1.00 95.75 85 PRO A C 1
ATOM 638 O O . PRO A 1 85 ? -19.655 -3.585 13.857 1.00 95.75 85 PRO A O 1
ATOM 641 N N . ALA A 1 86 ? -20.124 -5.040 12.219 1.00 96.19 86 ALA A N 1
ATOM 642 C CA . ALA A 1 86 ? -19.150 -6.039 12.658 1.00 96.19 86 ALA A CA 1
ATOM 643 C C . ALA A 1 86 ? -17.706 -5.523 12.554 1.00 96.19 86 ALA A C 1
ATOM 645 O O . ALA A 1 86 ? -16.968 -5.618 13.532 1.00 96.19 86 ALA A O 1
ATOM 646 N N . LEU A 1 87 ? -17.336 -4.899 11.428 1.00 95.38 87 LEU A N 1
ATOM 647 C CA . LEU A 1 87 ? -16.004 -4.314 11.249 1.00 95.38 87 LEU A CA 1
ATOM 648 C C . LEU A 1 87 ? -15.744 -3.204 12.262 1.00 95.38 87 LEU A C 1
ATOM 650 O O . LEU A 1 87 ? -14.682 -3.190 12.868 1.00 95.38 87 LEU A O 1
ATOM 654 N N . GLN A 1 88 ? -16.735 -2.347 12.522 1.00 95.50 88 GLN A N 1
ATOM 655 C CA . GLN A 1 88 ? -16.622 -1.290 13.534 1.00 95.50 88 GLN A CA 1
ATOM 656 C C . GLN A 1 88 ? -16.335 -1.852 14.932 1.00 95.50 88 GLN A C 1
ATOM 658 O O . GLN A 1 88 ? -15.564 -1.266 15.688 1.00 95.50 88 GLN A O 1
ATOM 663 N N . ARG A 1 89 ? -16.936 -2.999 15.283 1.00 95.69 89 ARG A N 1
ATOM 664 C CA . ARG A 1 89 ? -16.650 -3.687 16.550 1.00 95.69 89 ARG A CA 1
ATOM 665 C C . ARG A 1 89 ? -15.255 -4.305 16.556 1.00 95.69 89 ARG A C 1
ATOM 667 O O . ARG A 1 89 ? -14.544 -4.177 17.548 1.00 95.69 89 ARG A O 1
ATOM 674 N N . TRP A 1 90 ? -14.849 -4.952 15.466 1.00 95.75 90 TRP A N 1
ATOM 675 C CA . TRP A 1 90 ? -13.528 -5.576 15.363 1.00 95.75 90 TRP A CA 1
ATOM 676 C C . TRP A 1 90 ? -12.391 -4.552 15.399 1.00 95.75 90 TRP A C 1
ATOM 678 O O . TRP A 1 90 ? -11.339 -4.839 15.958 1.00 95.75 90 TRP A O 1
ATOM 688 N N . THR A 1 91 ? -12.598 -3.343 14.877 1.00 96.56 91 THR A N 1
ATOM 689 C CA . THR A 1 91 ? -11.573 -2.286 14.786 1.00 96.56 91 THR A CA 1
ATOM 690 C C . THR A 1 91 ? -11.624 -1.292 15.951 1.00 96.56 91 THR A C 1
ATOM 692 O O . THR A 1 91 ? -10.799 -0.372 16.030 1.00 96.56 91 THR A O 1
ATOM 695 N N . ALA A 1 92 ? -12.554 -1.492 16.894 1.00 94.88 92 ALA A N 1
ATOM 696 C CA . ALA A 1 92 ? -12.732 -0.633 18.061 1.00 94.88 92 ALA A CA 1
ATOM 697 C C . ALA A 1 92 ? -11.456 -0.555 18.916 1.00 94.88 92 ALA A C 1
ATOM 699 O O . ALA A 1 92 ? -11.078 0.519 19.384 1.00 94.88 92 ALA A O 1
ATOM 700 N N . THR A 1 93 ? -10.733 -1.669 19.059 1.00 96.62 93 THR A N 1
ATOM 701 C CA . THR A 1 93 ? -9.443 -1.716 19.762 1.00 96.62 93 THR A CA 1
ATOM 702 C C . THR A 1 93 ? -8.274 -1.602 18.789 1.00 96.62 93 THR A C 1
ATOM 704 O O . THR A 1 93 ? -8.382 -1.952 17.614 1.00 96.62 93 THR A O 1
ATOM 707 N N . LEU A 1 94 ? -7.120 -1.138 19.277 1.00 96.38 94 LEU A N 1
ATOM 708 C CA . LEU A 1 94 ? -5.916 -1.050 18.448 1.00 96.38 94 LEU A CA 1
ATOM 709 C C . LEU A 1 94 ? -5.454 -2.441 17.983 1.00 96.38 94 LEU A C 1
ATOM 711 O O . LEU A 1 94 ? -5.150 -2.624 16.810 1.00 96.38 94 LEU A O 1
ATOM 715 N N . ALA A 1 95 ? -5.475 -3.437 18.874 1.00 97.19 95 ALA A N 1
ATOM 716 C CA . ALA A 1 95 ? -5.136 -4.817 18.528 1.00 97.19 95 ALA A CA 1
ATOM 717 C C . ALA A 1 95 ? -6.083 -5.395 17.465 1.00 97.19 95 ALA A C 1
ATOM 719 O O . ALA A 1 95 ? -5.638 -6.044 16.520 1.00 97.19 95 ALA A O 1
ATOM 720 N N . GLY A 1 96 ? -7.385 -5.128 17.587 1.00 97.31 96 GLY A N 1
ATOM 721 C CA . GLY A 1 96 ? -8.375 -5.544 16.600 1.00 97.31 96 GLY A CA 1
ATOM 722 C C . GLY A 1 96 ? -8.188 -4.861 15.241 1.00 97.31 96 GLY A C 1
ATOM 723 O O . GLY A 1 96 ? -8.269 -5.521 14.205 1.00 97.31 96 GLY A O 1
ATOM 724 N N . ALA A 1 97 ? -7.821 -3.577 15.233 1.00 97.19 97 ALA A N 1
ATOM 725 C CA . ALA A 1 97 ? -7.446 -2.850 14.023 1.00 97.19 97 ALA A CA 1
ATOM 726 C C . ALA A 1 97 ? -6.207 -3.450 13.335 1.00 97.19 97 ALA A C 1
ATOM 728 O O . ALA A 1 97 ? -6.247 -3.685 12.130 1.00 97.19 97 ALA A O 1
ATOM 729 N N . TYR A 1 98 ? -5.145 -3.771 14.083 1.00 97.81 98 TYR A N 1
ATOM 730 C CA . TYR A 1 98 ? -3.961 -4.439 13.526 1.00 97.81 98 TYR A CA 1
ATOM 731 C C . TYR A 1 98 ? -4.288 -5.821 12.957 1.00 97.81 98 TYR A C 1
ATOM 733 O O . TYR A 1 98 ? -3.886 -6.118 11.838 1.00 97.81 98 TYR A O 1
ATOM 741 N N . ARG A 1 99 ? -5.055 -6.649 13.680 1.00 98.00 99 ARG A N 1
ATOM 742 C CA . ARG A 1 99 ? -5.478 -7.978 13.199 1.00 98.00 99 ARG A CA 1
ATOM 743 C C . ARG A 1 99 ? -6.307 -7.882 11.923 1.00 98.00 99 ARG A C 1
ATOM 745 O O . ARG A 1 99 ? -6.070 -8.625 10.980 1.00 98.00 99 ARG A O 1
ATOM 752 N N . THR A 1 100 ? -7.251 -6.944 11.886 1.00 97.94 100 THR A N 1
ATOM 753 C CA . THR A 1 100 ? -8.086 -6.718 10.702 1.00 97.94 100 THR A CA 1
ATOM 754 C C . THR A 1 100 ? -7.234 -6.232 9.532 1.00 97.94 100 THR A C 1
ATOM 756 O O . 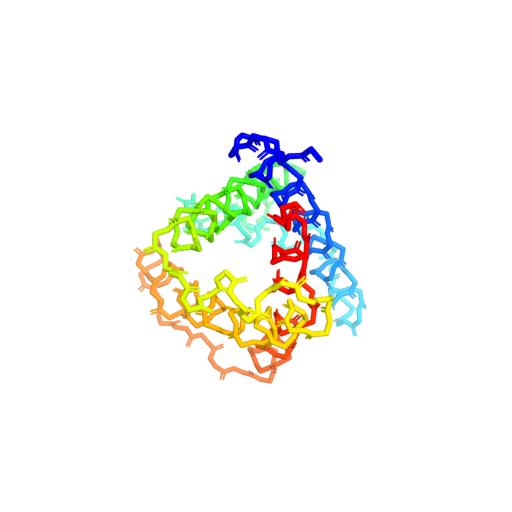THR A 1 100 ? -7.332 -6.774 8.436 1.00 97.94 100 THR A O 1
ATOM 759 N N . GLY A 1 101 ? -6.324 -5.286 9.778 1.00 97.81 101 GLY A N 1
ATOM 760 C CA . GLY A 1 101 ? -5.350 -4.824 8.793 1.00 97.81 101 GLY A CA 1
ATOM 761 C C . GLY A 1 101 ? -4.479 -5.956 8.249 1.00 97.81 101 GLY A C 1
ATOM 762 O O . GLY A 1 101 ? -4.329 -6.068 7.037 1.00 97.81 101 GLY A O 1
ATOM 763 N N . ALA A 1 102 ? -3.983 -6.845 9.110 1.00 98.06 102 ALA A N 1
ATOM 764 C CA . ALA A 1 102 ? -3.154 -7.979 8.706 1.00 98.06 102 ALA A CA 1
ATOM 765 C C . ALA A 1 102 ? -3.864 -8.965 7.769 1.00 98.06 102 ALA A C 1
ATOM 767 O O . ALA A 1 102 ? -3.201 -9.641 6.991 1.00 98.06 102 ALA A O 1
ATOM 768 N N . VAL A 1 103 ? -5.199 -9.013 7.795 1.00 98.12 103 VAL A N 1
ATOM 769 C CA . VAL A 1 103 ? -6.006 -9.784 6.838 1.00 98.12 103 VAL A CA 1
ATOM 770 C C . VAL A 1 103 ? -6.322 -8.959 5.588 1.00 98.12 103 VAL A C 1
ATOM 772 O O . VAL A 1 103 ? -6.194 -9.452 4.469 1.00 98.12 103 VAL A O 1
ATOM 775 N N . CYS A 1 104 ? -6.705 -7.691 5.747 1.00 97.44 104 CYS A N 1
ATOM 776 C CA . CYS A 1 104 ? -7.062 -6.825 4.623 1.00 97.44 104 CYS A CA 1
ATOM 777 C C . CYS A 1 104 ? -5.882 -6.538 3.686 1.00 97.44 104 CYS A C 1
ATOM 779 O O . CYS A 1 104 ? -6.078 -6.467 2.478 1.00 97.44 104 CYS A O 1
ATOM 781 N N . GLY A 1 105 ? -4.666 -6.402 4.214 1.00 97.94 105 GLY A N 1
ATOM 782 C CA . GLY A 1 105 ? -3.462 -6.160 3.418 1.00 97.94 105 GLY A CA 1
ATOM 783 C C . GLY A 1 105 ? -3.214 -7.235 2.349 1.00 97.94 105 GLY A C 1
ATOM 784 O O . GLY A 1 105 ? -3.166 -6.901 1.167 1.00 97.94 105 GLY A O 1
ATOM 785 N N . PRO A 1 106 ? -3.114 -8.525 2.715 1.00 98.31 106 PRO A N 1
ATOM 786 C CA . PRO A 1 106 ? -2.994 -9.631 1.770 1.00 98.31 106 PRO A CA 1
ATOM 787 C C . PRO A 1 106 ? -4.126 -9.683 0.744 1.00 98.31 106 PRO A C 1
ATOM 789 O O . PRO A 1 106 ? -3.872 -9.935 -0.430 1.00 98.31 106 PRO A O 1
ATOM 792 N N . LEU A 1 107 ? -5.367 -9.390 1.151 1.00 98.38 107 LEU A N 1
ATOM 793 C CA . LEU A 1 107 ? -6.496 -9.317 0.218 1.00 98.38 107 LEU A CA 1
ATOM 794 C C . LEU A 1 107 ? -6.306 -8.200 -0.817 1.00 98.38 107 LEU A C 1
ATOM 796 O O . LEU A 1 107 ? -6.565 -8.416 -2.000 1.00 98.38 107 LEU A O 1
ATOM 800 N N . ILE A 1 108 ? -5.806 -7.034 -0.395 1.00 98.19 108 ILE A N 1
ATOM 801 C CA . ILE A 1 108 ? -5.445 -5.932 -1.298 1.00 98.19 108 ILE A CA 1
ATOM 802 C C . ILE A 1 108 ? -4.322 -6.365 -2.245 1.00 98.19 108 ILE A C 1
ATOM 804 O O . ILE A 1 108 ? -4.433 -6.134 -3.446 1.00 98.19 108 ILE A O 1
ATOM 808 N N . TRP A 1 109 ? -3.275 -7.031 -1.748 1.00 98.00 109 TRP A N 1
ATOM 809 C CA . TRP A 1 109 ? -2.191 -7.538 -2.596 1.00 98.00 109 TRP A CA 1
ATOM 810 C C . TRP A 1 109 ? -2.697 -8.515 -3.655 1.00 98.00 109 TRP A C 1
ATOM 812 O O . TRP A 1 109 ? -2.340 -8.396 -4.826 1.00 98.00 109 TRP A O 1
ATOM 822 N N . VAL A 1 110 ? -3.555 -9.462 -3.275 1.00 98.25 110 VAL A N 1
ATOM 823 C CA . VAL A 1 110 ? -4.157 -10.418 -4.212 1.00 98.25 110 VAL A CA 1
ATOM 824 C C . VAL A 1 110 ? -5.032 -9.689 -5.232 1.00 98.25 110 VAL A C 1
ATOM 826 O O . VAL A 1 110 ? -4.903 -9.940 -6.425 1.00 98.25 110 VAL A O 1
ATOM 829 N N . ALA A 1 111 ? -5.863 -8.734 -4.808 1.00 98.25 111 ALA A N 1
ATOM 830 C CA . ALA A 1 111 ? -6.674 -7.941 -5.731 1.00 98.25 111 ALA A CA 1
ATOM 831 C C . ALA A 1 111 ? -5.806 -7.136 -6.715 1.00 98.25 111 ALA A C 1
ATOM 833 O O . ALA A 1 111 ? -6.054 -7.138 -7.921 1.00 98.25 111 ALA A O 1
ATOM 834 N N . MET A 1 112 ? -4.752 -6.484 -6.226 1.00 97.75 112 MET A N 1
ATOM 835 C CA . MET A 1 112 ? -3.844 -5.709 -7.068 1.00 97.75 112 MET A CA 1
ATOM 836 C C . MET A 1 112 ? -3.062 -6.602 -8.031 1.00 97.75 112 MET A C 1
ATOM 838 O O . MET A 1 112 ? -3.018 -6.322 -9.226 1.00 97.75 112 MET A O 1
ATOM 842 N N . SER A 1 113 ? -2.464 -7.681 -7.531 1.00 97.19 113 SER A N 1
ATOM 843 C CA . SER A 1 113 ? -1.570 -8.537 -8.311 1.00 97.19 113 SER A CA 1
ATOM 844 C C . SER A 1 113 ? -2.305 -9.479 -9.260 1.00 97.19 113 SER A C 1
ATOM 846 O O . SER A 1 113 ? -1.807 -9.709 -10.355 1.00 97.19 113 SER A O 1
ATOM 848 N N . CYS A 1 114 ? -3.482 -9.990 -8.891 1.00 97.81 114 CYS A N 1
ATOM 849 C CA . CYS A 1 114 ? -4.217 -10.970 -9.695 1.00 97.81 114 CYS A CA 1
ATOM 850 C C . CYS A 1 114 ? -5.338 -10.359 -10.544 1.00 97.81 114 CYS A C 1
ATOM 852 O O . CYS A 1 114 ? -5.796 -11.014 -11.476 1.00 97.81 114 CYS A O 1
ATOM 854 N N . VAL A 1 115 ? -5.786 -9.134 -10.247 1.00 97.75 115 VAL A N 1
ATOM 855 C CA . VAL A 1 115 ? -6.886 -8.488 -10.984 1.00 97.75 115 VAL A CA 1
ATOM 856 C C . VAL A 1 115 ? -6.430 -7.176 -11.604 1.00 97.75 115 VAL A C 1
ATOM 858 O O . VAL A 1 115 ? -6.368 -7.071 -12.824 1.00 97.75 115 VAL A O 1
ATOM 861 N N . VAL A 1 116 ? -6.062 -6.182 -10.793 1.00 96.81 116 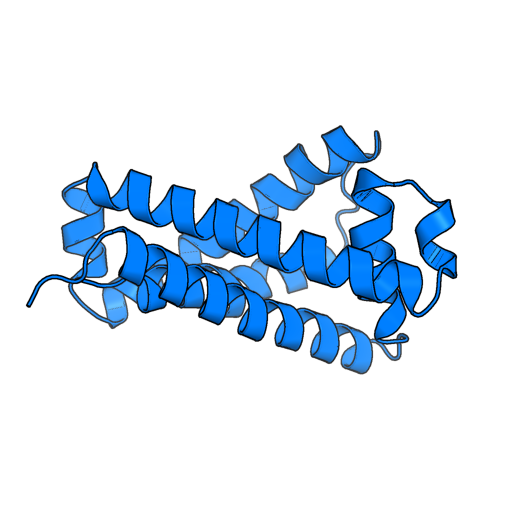VAL A N 1
ATOM 862 C CA . VAL A 1 116 ? -5.815 -4.820 -11.299 1.00 96.81 116 VAL A CA 1
ATOM 863 C C . VAL A 1 116 ? -4.624 -4.779 -12.258 1.00 96.81 116 VAL A C 1
ATOM 865 O O . VAL A 1 116 ? -4.767 -4.334 -13.393 1.00 96.81 116 VAL A O 1
ATOM 868 N N . VAL A 1 117 ? -3.454 -5.265 -11.839 1.00 96.25 117 VAL A N 1
ATOM 869 C CA . VAL A 1 117 ? -2.242 -5.236 -12.672 1.00 96.25 117 VAL A CA 1
ATOM 870 C C . VAL A 1 117 ? -2.395 -6.096 -13.934 1.00 96.25 117 VAL A C 1
ATOM 872 O O . VAL A 1 117 ? -2.049 -5.601 -15.009 1.00 96.25 117 VAL A O 1
ATOM 875 N N . PRO A 1 118 ? -2.944 -7.326 -13.882 1.00 96.88 118 PRO A N 1
ATOM 876 C CA . PRO A 1 118 ? -3.178 -8.116 -15.087 1.00 96.88 118 PRO A CA 1
ATOM 877 C C . PRO A 1 118 ? -4.141 -7.461 -16.072 1.00 96.88 118 PRO A C 1
ATOM 879 O O . PRO A 1 118 ? -3.863 -7.463 -17.268 1.00 96.88 118 PRO A O 1
ATOM 882 N N . LEU A 1 119 ? -5.220 -6.835 -15.591 1.00 96.88 119 LEU A N 1
ATOM 883 C CA . LEU A 1 119 ? -6.149 -6.104 -16.457 1.00 96.88 119 LEU A CA 1
ATOM 884 C C . LEU A 1 119 ? -5.488 -4.896 -17.133 1.00 96.88 119 LEU A C 1
ATOM 886 O O . LEU A 1 119 ? -5.802 -4.599 -18.281 1.00 96.88 119 LEU A O 1
ATOM 890 N N . MET A 1 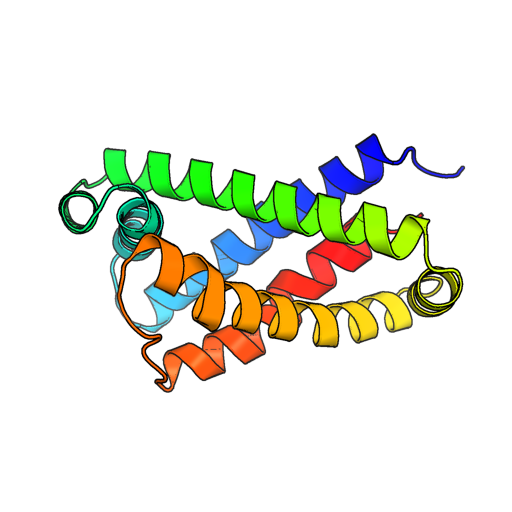120 ? -4.568 -4.213 -16.449 1.00 95.38 120 MET A N 1
ATOM 891 C CA . MET A 1 120 ? -3.867 -3.047 -17.006 1.00 95.38 120 MET A CA 1
ATOM 892 C C . MET A 1 120 ? -2.715 -3.428 -17.944 1.00 95.38 120 MET A C 1
ATOM 894 O O . MET A 1 120 ? -2.431 -2.714 -18.900 1.00 95.38 120 MET A O 1
ATOM 898 N N . THR A 1 121 ? -2.049 -4.555 -17.692 1.00 95.62 121 THR A N 1
ATOM 899 C CA . THR A 1 121 ? -0.844 -4.958 -18.438 1.00 95.62 121 THR A CA 1
ATOM 900 C C . THR A 1 121 ? -1.094 -6.021 -19.504 1.00 95.62 121 THR A C 1
ATOM 902 O O . THR A 1 121 ? -0.222 -6.249 -20.343 1.00 95.62 121 THR A O 1
ATOM 905 N N . GLY A 1 122 ? -2.239 -6.709 -19.461 1.00 95.19 122 GLY A N 1
ATOM 906 C CA . GLY A 1 122 ? -2.531 -7.873 -20.300 1.00 95.19 122 GLY A CA 1
ATOM 907 C C . GLY A 1 122 ? -1.651 -9.091 -19.993 1.00 95.19 122 GLY A C 1
ATOM 908 O O . GLY A 1 122 ? -1.544 -9.993 -20.821 1.00 95.19 122 GLY A O 1
ATOM 909 N N . ARG A 1 123 ? -0.974 -9.114 -18.836 1.00 93.25 123 ARG A N 1
ATOM 910 C CA . ARG A 1 123 ? -0.023 -10.168 -18.451 1.00 93.25 123 ARG A CA 1
ATOM 911 C C . ARG A 1 123 ? -0.459 -10.851 -17.156 1.00 93.25 123 ARG A C 1
ATOM 913 O O . ARG A 1 123 ? -0.884 -10.162 -16.231 1.00 93.25 123 ARG A O 1
ATOM 920 N N . PRO A 1 124 ? -0.325 -12.184 -17.048 1.00 94.56 124 PRO A N 1
ATOM 921 C CA . PRO A 1 124 ? -0.626 -12.884 -15.806 1.00 94.56 124 PRO A CA 1
ATOM 922 C C . PRO A 1 124 ? 0.344 -12.476 -14.682 1.00 94.56 124 PRO A C 1
ATOM 924 O O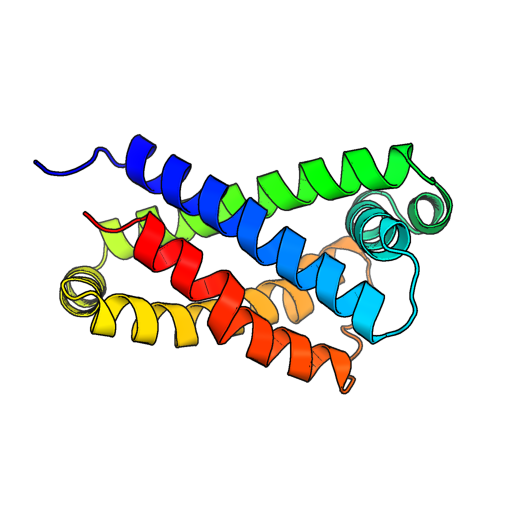 . PRO A 1 124 ? 1.470 -12.046 -14.963 1.00 94.56 124 PRO A O 1
ATOM 927 N N . PRO A 1 125 ? -0.054 -12.625 -13.404 1.00 94.12 125 PRO A N 1
ATOM 928 C CA . PRO A 1 125 ? 0.838 -12.362 -12.282 1.00 94.12 125 PRO A CA 1
ATOM 929 C C . PRO A 1 125 ? 2.043 -13.306 -12.288 1.00 94.12 125 PRO A C 1
ATOM 931 O O . PRO A 1 125 ? 1.905 -14.518 -12.441 1.00 94.12 125 PRO A O 1
ATOM 934 N N . ALA A 1 126 ? 3.231 -12.755 -12.041 1.00 93.12 126 ALA A N 1
ATOM 935 C CA . ALA A 1 126 ? 4.434 -13.544 -11.807 1.00 93.12 126 ALA A CA 1
ATOM 936 C C . ALA A 1 126 ? 4.498 -13.980 -10.333 1.00 93.12 126 ALA A C 1
ATOM 938 O O . ALA A 1 126 ? 4.954 -13.225 -9.468 1.00 93.12 126 ALA A O 1
ATOM 939 N N . ILE A 1 127 ? 4.039 -15.199 -10.048 1.00 95.81 127 ILE A N 1
ATOM 940 C CA . ILE A 1 127 ? 4.082 -15.783 -8.702 1.00 95.81 127 ILE A CA 1
ATOM 941 C C . ILE A 1 127 ? 5.502 -16.293 -8.431 1.00 95.81 127 ILE A C 1
ATOM 943 O O . ILE A 1 127 ? 5.912 -17.341 -8.917 1.00 95.81 127 ILE A O 1
ATOM 947 N N . THR A 1 128 ? 6.269 -15.500 -7.690 1.00 95.88 128 THR A N 1
ATOM 948 C CA . THR A 1 128 ? 7.674 -15.748 -7.320 1.00 95.88 128 THR A CA 1
ATOM 949 C C . THR A 1 128 ? 7.845 -15.560 -5.813 1.00 95.88 128 THR A C 1
ATOM 951 O O . THR A 1 128 ? 6.935 -15.057 -5.156 1.00 95.88 128 THR A O 1
ATOM 954 N N . ASP A 1 129 ? 9.018 -15.851 -5.252 1.00 96.12 129 ASP A N 1
ATOM 955 C CA . ASP A 1 129 ? 9.302 -15.591 -3.828 1.00 96.12 129 ASP A CA 1
ATOM 956 C C . ASP A 1 129 ? 9.031 -14.132 -3.440 1.00 96.12 129 ASP A C 1
ATOM 958 O O . ASP A 1 129 ? 8.449 -13.841 -2.394 1.00 96.12 129 ASP A O 1
ATOM 962 N N . ARG A 1 130 ? 9.347 -13.192 -4.341 1.00 94.12 130 ARG A N 1
ATOM 963 C CA . ARG A 1 130 ? 9.045 -11.768 -4.154 1.00 94.12 130 ARG A CA 1
ATOM 964 C C . ARG A 1 130 ? 7.543 -11.503 -4.045 1.00 94.12 130 ARG A C 1
ATOM 966 O O . ARG A 1 130 ? 7.152 -10.593 -3.321 1.00 94.12 130 ARG A O 1
ATOM 973 N N . TRP A 1 131 ? 6.701 -12.275 -4.733 1.00 96.31 131 TRP A N 1
ATOM 974 C CA . TRP A 1 131 ? 5.245 -12.159 -4.622 1.00 96.31 131 TRP A CA 1
ATOM 975 C C . TRP A 1 131 ? 4.769 -12.532 -3.214 1.00 96.31 131 TRP A C 1
ATOM 977 O O . TRP A 1 131 ? 3.954 -11.813 -2.639 1.00 96.31 131 TRP A O 1
ATOM 987 N N . PHE A 1 132 ? 5.325 -13.593 -2.622 1.00 97.81 132 PHE A N 1
ATOM 988 C CA . PHE A 1 132 ? 5.005 -13.997 -1.248 1.00 97.81 132 PHE A CA 1
ATOM 989 C C . PHE A 1 132 ? 5.580 -13.038 -0.201 1.00 97.81 132 PHE A C 1
ATOM 991 O O . PHE A 1 132 ? 4.910 -12.728 0.783 1.00 97.81 132 PHE A O 1
ATOM 998 N N . ILE A 1 133 ? 6.779 -12.498 -0.428 1.00 97.06 133 ILE A N 1
ATOM 999 C CA . ILE A 1 133 ? 7.356 -11.456 0.434 1.00 97.06 133 ILE A CA 1
ATOM 1000 C C . ILE A 1 133 ? 6.491 -10.196 0.403 1.00 97.06 133 ILE A C 1
ATOM 1002 O O . ILE A 1 133 ? 6.256 -9.586 1.442 1.00 97.06 133 ILE A O 1
ATOM 1006 N N . GLN A 1 134 ? 5.965 -9.825 -0.765 1.00 96.25 134 GLN A N 1
ATOM 1007 C CA . GLN A 1 134 ? 5.019 -8.720 -0.878 1.00 96.25 134 GLN A CA 1
ATOM 1008 C C . GLN A 1 134 ? 3.691 -9.036 -0.191 1.00 96.25 134 GLN A C 1
ATOM 1010 O O . GLN A 1 134 ? 3.208 -8.190 0.553 1.00 96.25 134 GLN A O 1
ATOM 1015 N N . LEU A 1 135 ? 3.144 -10.246 -0.341 1.00 97.31 135 LEU A N 1
ATOM 1016 C CA . LEU A 1 135 ? 1.946 -10.689 0.382 1.00 97.31 135 LEU A CA 1
ATOM 1017 C C . LEU A 1 135 ? 2.115 -10.520 1.903 1.00 97.31 135 LEU A C 1
ATOM 1019 O O . LEU A 1 135 ? 1.262 -9.920 2.558 1.00 97.31 135 LEU A O 1
ATOM 1023 N N . ALA A 1 136 ? 3.234 -10.998 2.456 1.00 97.81 136 ALA A N 1
ATOM 1024 C CA . ALA A 1 136 ? 3.559 -10.843 3.872 1.00 97.81 136 ALA A CA 1
ATOM 1025 C C . ALA A 1 136 ? 3.785 -9.369 4.251 1.00 97.81 136 ALA A C 1
ATOM 1027 O O . ALA A 1 136 ? 3.256 -8.895 5.255 1.00 97.81 136 ALA A O 1
ATOM 1028 N N . GLY A 1 137 ? 4.505 -8.617 3.414 1.00 97.00 137 GLY A N 1
ATOM 1029 C CA . GLY A 1 137 ? 4.712 -7.181 3.581 1.00 97.00 137 GLY A CA 1
ATOM 1030 C C . GLY A 1 137 ? 3.395 -6.414 3.646 1.00 97.00 137 GLY A C 1
ATOM 1031 O O . GLY A 1 137 ? 3.230 -5.557 4.506 1.00 97.00 137 GLY A O 1
ATOM 1032 N N . HIS A 1 138 ? 2.400 -6.778 2.836 1.00 97.81 138 HIS A N 1
ATOM 1033 C CA . HIS A 1 138 ? 1.095 -6.121 2.843 1.00 97.81 138 HIS A CA 1
ATOM 1034 C C . HIS A 1 138 ? 0.313 -6.370 4.138 1.00 97.81 138 HIS A C 1
ATOM 1036 O O . HIS A 1 138 ? -0.416 -5.481 4.589 1.00 97.81 138 HIS A O 1
ATOM 1042 N N . ALA A 1 139 ? 0.496 -7.527 4.783 1.00 97.62 139 ALA A N 1
ATOM 1043 C CA . ALA A 1 139 ? -0.067 -7.798 6.108 1.00 97.62 139 ALA A CA 1
ATOM 1044 C C . ALA A 1 139 ? 0.466 -6.851 7.191 1.00 97.62 139 ALA A C 1
ATOM 1046 O O . ALA A 1 139 ? -0.227 -6.596 8.172 1.00 97.62 139 ALA A O 1
ATOM 1047 N N . LEU A 1 140 ? 1.666 -6.297 7.018 1.00 97.00 140 LEU A N 1
ATOM 1048 C CA . LEU A 1 140 ? 2.317 -5.457 8.025 1.00 97.00 140 LEU A CA 1
ATOM 1049 C C . LEU A 1 140 ? 2.289 -3.968 7.654 1.00 97.00 140 LEU A C 1
ATOM 1051 O O . LEU A 1 140 ? 1.985 -3.122 8.494 1.00 97.00 140 LEU A O 1
ATOM 1055 N N . PHE A 1 141 ? 2.564 -3.655 6.390 1.00 97.31 141 PHE A N 1
ATOM 1056 C CA . PHE A 1 141 ? 2.889 -2.313 5.902 1.00 97.31 141 PHE A CA 1
ATOM 1057 C C . PHE A 1 141 ? 1.828 -1.708 4.976 1.00 97.31 141 PHE A C 1
ATOM 1059 O O . PHE A 1 141 ? 1.963 -0.552 4.587 1.00 97.31 141 PHE A O 1
ATOM 1066 N N . VAL A 1 142 ? 0.752 -2.439 4.657 1.00 96.81 142 VAL A N 1
ATOM 1067 C CA . VAL A 1 142 ? -0.352 -1.919 3.826 1.00 96.81 142 VAL A CA 1
ATOM 1068 C C . VAL A 1 142 ? -1.663 -1.918 4.591 1.00 96.81 142 VAL A C 1
ATOM 1070 O O . VAL A 1 142 ? -2.237 -0.864 4.859 1.00 96.81 142 VAL A O 1
ATOM 1073 N N . GLY A 1 143 ? -2.130 -3.091 5.012 1.00 97.06 143 GLY A N 1
ATOM 1074 C CA . GLY A 1 143 ? -3.419 -3.207 5.684 1.00 97.06 143 GLY A CA 1
ATOM 1075 C C . GLY A 1 143 ? -3.488 -2.457 7.022 1.00 97.06 143 GLY A C 1
ATOM 1076 O O . GLY A 1 143 ? -4.396 -1.641 7.201 1.00 97.06 143 GLY A O 1
ATOM 1077 N N . PRO A 1 144 ? -2.553 -2.667 7.970 1.00 97.75 144 PRO A N 1
ATOM 1078 C CA . PRO A 1 144 ? -2.602 -1.980 9.259 1.00 97.75 144 PRO A CA 1
ATOM 1079 C C . PRO A 1 144 ? -2.528 -0.449 9.169 1.00 97.75 144 PRO A C 1
ATOM 1081 O O . PRO A 1 144 ? -3.350 0.193 9.823 1.00 97.75 144 PRO A O 1
ATOM 1084 N N . PRO A 1 145 ? -1.655 0.165 8.343 1.00 96.75 145 PRO A N 1
ATOM 1085 C CA . PRO A 1 145 ? -1.680 1.608 8.092 1.00 96.75 145 PRO A CA 1
ATOM 1086 C C . PRO A 1 145 ? -3.048 2.159 7.680 1.00 96.75 145 PRO A C 1
ATOM 1088 O O . PRO A 1 145 ? -3.483 3.170 8.235 1.00 96.75 145 PRO A O 1
ATOM 1091 N N . ILE A 1 146 ? -3.759 1.473 6.775 1.00 97.25 146 ILE A N 1
ATOM 1092 C CA . ILE A 1 146 ? -5.115 1.865 6.362 1.00 97.25 146 ILE A CA 1
ATOM 1093 C C . ILE A 1 146 ? -6.060 1.812 7.559 1.00 97.25 146 ILE A C 1
ATOM 1095 O O . ILE A 1 146 ? -6.711 2.803 7.896 1.00 97.25 146 ILE A O 1
ATOM 1099 N N . VAL A 1 147 ? -6.141 0.644 8.203 1.00 97.56 147 VAL A N 1
ATOM 1100 C CA . VAL A 1 147 ? -7.150 0.382 9.232 1.00 97.56 147 VAL A CA 1
ATOM 1101 C C . VAL A 1 147 ? -6.918 1.270 10.448 1.00 97.56 147 VAL A C 1
ATOM 1103 O O . VAL A 1 147 ? -7.863 1.886 10.932 1.00 97.56 147 VAL A O 1
ATOM 1106 N N . VAL A 1 148 ? -5.670 1.390 10.914 1.00 97.19 148 VAL A N 1
ATOM 1107 C CA . VAL A 1 148 ? -5.288 2.234 12.055 1.00 97.19 148 VAL A CA 1
ATOM 1108 C C . VAL A 1 148 ? -5.452 3.717 11.723 1.00 97.19 148 VAL A C 1
ATOM 1110 O O . VAL A 1 148 ? -6.031 4.451 12.527 1.00 97.19 148 VAL A O 1
ATOM 1113 N N . GLY A 1 149 ? -5.008 4.156 10.541 1.00 94.56 149 GLY A N 1
ATOM 1114 C CA . GLY A 1 149 ? -5.146 5.544 10.091 1.00 94.56 149 GLY A CA 1
ATOM 1115 C C . GLY A 1 149 ? -6.606 5.986 9.948 1.00 94.56 149 GLY A C 1
ATOM 1116 O O . GLY A 1 149 ? -6.936 7.144 10.217 1.00 94.56 149 GLY A O 1
ATOM 1117 N N . ALA A 1 150 ? -7.500 5.051 9.616 1.00 94.25 150 ALA A N 1
ATOM 1118 C CA . ALA A 1 150 ? -8.931 5.286 9.473 1.00 94.25 150 ALA A CA 1
ATOM 1119 C C . ALA A 1 150 ? -9.730 5.181 10.786 1.00 94.25 150 ALA A C 1
ATOM 1121 O O . ALA A 1 150 ? -10.945 5.402 10.757 1.00 94.25 150 ALA A O 1
ATOM 1122 N N . ARG A 1 151 ? -9.120 4.841 11.933 1.00 90.25 151 ARG A N 1
ATOM 1123 C CA . ARG A 1 151 ? -9.866 4.650 13.196 1.00 90.25 151 ARG A CA 1
ATOM 1124 C C . ARG A 1 151 ? -10.625 5.914 13.621 1.00 90.25 151 ARG A C 1
ATOM 1126 O O . ARG A 1 151 ? -10.228 7.042 13.306 1.00 90.25 151 ARG A O 1
ATOM 1133 N N . ARG A 1 152 ? -11.764 5.683 14.278 1.00 74.94 152 ARG A N 1
ATOM 1134 C CA . ARG A 1 152 ? -12.726 6.707 14.715 1.00 74.94 152 ARG A CA 1
ATOM 1135 C C . ARG A 1 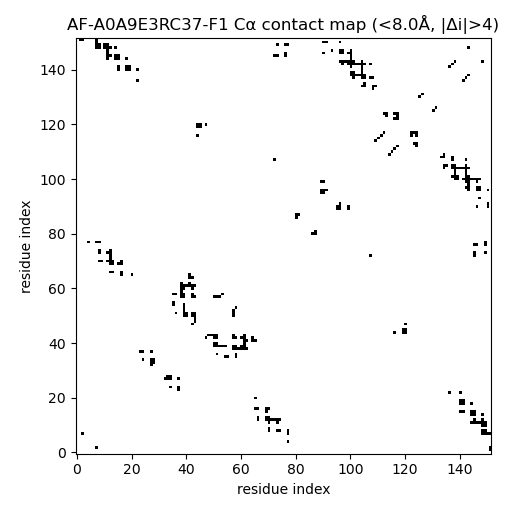152 ? -12.244 7.496 15.924 1.00 74.94 152 ARG A C 1
ATOM 1137 O O . ARG A 1 152 ? -11.566 6.894 16.782 1.00 74.94 152 ARG A O 1
#

Nearest PDB structures (foldseek):
  8x61-assembly1_C  TM=2.786E-01  e=2.600E+00  Escherichia coli K-12

Radius of gyration: 15.81 Å; Cα contacts (8 Å, |Δi|>4): 207; chains: 1; bounding box: 42×29×42 Å

Solvent-accessible surface area (backbone atoms only — not comparable to full-atom values): 7393 Å² total; per-residue (Å²): 129,80,63,52,72,66,58,20,29,52,41,5,12,52,45,18,32,52,45,37,50,48,51,57,41,53,52,25,55,79,67,80,39,64,57,56,49,59,25,4,46,52,26,18,39,83,70,35,73,73,21,55,76,39,54,70,62,14,24,56,49,11,49,54,49,46,43,50,52,29,38,47,55,18,43,52,48,54,54,51,42,74,72,29,72,68,52,48,61,47,42,68,42,71,69,36,15,41,56,50,8,36,54,49,9,32,54,49,44,49,46,41,45,68,45,52,47,22,71,53,58,77,42,81,64,76,87,46,73,67,47,54,53,47,34,56,43,20,23,63,40,37,15,20,34,27,42,54,39,41,52,105

Foldseek 3Di:
DDDDLVQLLVQLLVLLLVLVLVVLQVVCVVVVHDSQQVQLVQLCLQVNPVSNPVGVVSNVSSSVSSSVLSSVVLNVVSVVCVPDVVLLVQLVDLVSLLQQLLVVQLVSLCCCQQPVSCVSHVDGGDDDPVSVVSSNCSSHRHRSSSSVSNRD

Secondary structure (DSSP, 8-state):
-PPPHHHHHHHHHHHHHHHHHHHHHHHHHHTT--HHHHHHHHHHHHH-GGGGG-HHHHHHHHHHHHHHHHHHHHHHHHHHHHH-HHHHHHTSSHHHHHHHHHHHHHHHHHHIIIIIHHHHHS-----SHHHHHHHHHHHHHTHHHHHHHT--